Protein AF-A0A9E2HE22-F1 (afdb_monomer_lite)

Foldseek 3Di:
DDPPDDQPDWAQPDPVLLEIEGEDEDEDDDDDPCLCCVNDPNHDVVNVVSQLVVQVVLVPDPVNPHHHQKYKYWYPAAHPPPRDTDMDMDRQDPVNNPD

Radius of gyration: 14.26 Å; chains: 1; bounding box: 39×24×39 Å

Secondary structure (DSSP, 8-state):
-------SEEEEEETTTTEEEEEEEE-SSPPPHHHHTT-STT--SHHHHHHHHHHHHHHH-TT---EEEEEEEEE-S--TTT---EEEEE---STTT--

Structure (mmCIF, N/CA/C/O backbone):
data_AF-A0A9E2HE22-F1
#
_entry.id   AF-A0A9E2HE22-F1
#
loop_
_atom_site.group_PDB
_atom_site.id
_atom_site.type_symbol
_atom_site.label_atom_id
_atom_site.label_alt_id
_atom_site.label_comp_id
_atom_site.label_asym_id
_atom_site.label_entity_id
_atom_site.label_seq_id
_atom_site.pdbx_PDB_ins_code
_atom_site.Cartn_x
_atom_site.Cartn_y
_atom_site.Cartn_z
_atom_site.occupancy
_atom_site.B_iso_or_equiv
_atom_site.auth_seq_id
_atom_site.auth_comp_id
_atom_site.auth_asym_id
_atom_site.auth_atom_id
_atom_site.pdbx_PDB_model_num
ATOM 1 N N . MET A 1 1 ? 18.192 -7.147 14.296 1.00 33.50 1 MET A N 1
ATOM 2 C CA . MET A 1 1 ? 17.273 -8.071 13.594 1.00 33.50 1 MET A CA 1
ATOM 3 C C . MET A 1 1 ? 17.260 -7.679 12.126 1.00 33.50 1 MET A C 1
ATOM 5 O O . MET A 1 1 ? 17.086 -6.492 11.876 1.00 33.50 1 MET A O 1
ATOM 9 N N . PRO A 1 2 ? 17.514 -8.585 11.171 1.00 31.84 2 PRO A N 1
ATOM 10 C CA . PRO A 1 2 ? 17.494 -8.219 9.758 1.00 31.84 2 PRO A CA 1
ATOM 11 C C . PRO A 1 2 ? 16.038 -7.992 9.317 1.00 31.84 2 PRO A C 1
ATOM 13 O O . PRO A 1 2 ? 15.199 -8.874 9.497 1.00 31.84 2 PRO A O 1
ATOM 16 N N . LEU A 1 3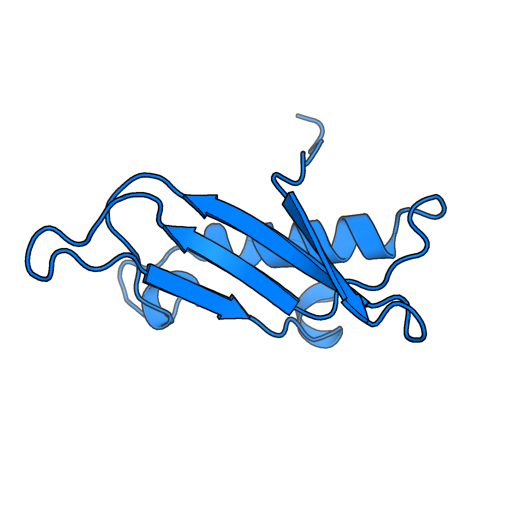 ? 15.729 -6.804 8.783 1.00 41.19 3 LEU A N 1
ATOM 17 C CA . LEU A 1 3 ? 14.414 -6.459 8.227 1.00 41.19 3 LEU A CA 1
ATOM 18 C C . LEU A 1 3 ? 14.177 -7.266 6.938 1.00 41.19 3 LEU A C 1
ATOM 20 O O . LEU A 1 3 ? 14.431 -6.803 5.831 1.00 41.19 3 LEU A O 1
ATOM 24 N N . THR A 1 4 ? 13.701 -8.497 7.077 1.00 50.00 4 THR A N 1
ATOM 25 C CA . THR A 1 4 ? 13.151 -9.270 5.960 1.00 50.00 4 THR A CA 1
ATOM 26 C C . THR A 1 4 ? 11.653 -8.983 5.900 1.00 50.00 4 THR A C 1
ATOM 28 O O . THR A 1 4 ? 10.853 -9.570 6.621 1.00 50.00 4 THR A O 1
ATOM 31 N N . GLY A 1 5 ? 11.269 -7.985 5.102 1.00 61.38 5 GLY A N 1
ATOM 32 C CA . GLY A 1 5 ? 9.866 -7.628 4.902 1.00 61.38 5 GLY A CA 1
ATOM 33 C C . GLY A 1 5 ? 9.210 -8.591 3.918 1.00 61.38 5 GLY A C 1
ATOM 34 O O . GLY A 1 5 ? 9.471 -8.512 2.722 1.00 61.38 5 GLY A O 1
ATOM 35 N N . LYS A 1 6 ? 8.348 -9.492 4.397 1.00 76.56 6 LYS A N 1
ATOM 36 C CA . LYS A 1 6 ? 7.458 -10.255 3.514 1.00 76.56 6 LYS A CA 1
ATOM 37 C C . LYS A 1 6 ? 6.321 -9.331 3.075 1.00 76.56 6 LYS A C 1
ATOM 39 O O . LYS A 1 6 ? 5.657 -8.734 3.920 1.00 76.56 6 LYS A O 1
ATOM 44 N N . ILE A 1 7 ? 6.139 -9.190 1.765 1.00 83.94 7 ILE A N 1
ATOM 45 C CA . ILE A 1 7 ? 4.967 -8.526 1.191 1.00 83.94 7 ILE A CA 1
ATOM 46 C C . ILE A 1 7 ? 3.805 -9.523 1.226 1.00 83.94 7 ILE A C 1
ATOM 48 O O . ILE A 1 7 ? 3.976 -10.669 0.807 1.00 83.94 7 ILE A O 1
ATOM 52 N N . ASP A 1 8 ? 2.636 -9.096 1.708 1.00 87.31 8 ASP A N 1
ATOM 53 C CA . ASP A 1 8 ? 1.468 -9.977 1.811 1.00 87.31 8 ASP A CA 1
ATOM 54 C C . ASP A 1 8 ? 0.872 -10.297 0.438 1.00 87.31 8 ASP A C 1
ATOM 56 O O . ASP A 1 8 ? 0.608 -11.459 0.121 1.00 87.31 8 ASP A O 1
ATOM 60 N N . ARG A 1 9 ? 0.650 -9.265 -0.387 1.00 93.00 9 ARG A N 1
ATOM 61 C CA . ARG A 1 9 ? 0.057 -9.406 -1.718 1.00 93.00 9 ARG A CA 1
ATOM 62 C C . ARG A 1 9 ? 0.523 -8.308 -2.670 1.00 93.00 9 ARG A C 1
ATOM 64 O O . ARG A 1 9 ? 0.670 -7.148 -2.294 1.00 93.00 9 ARG A O 1
ATOM 71 N N . ILE A 1 10 ? 0.703 -8.689 -3.932 1.00 93.31 10 ILE A N 1
ATOM 72 C CA . ILE A 1 10 ? 1.022 -7.786 -5.037 1.00 93.31 10 ILE A CA 1
ATOM 73 C C . ILE A 1 10 ? -0.036 -7.974 -6.121 1.00 93.31 10 ILE A C 1
ATOM 75 O O . ILE A 1 10 ? -0.227 -9.084 -6.610 1.00 93.31 10 ILE A O 1
ATOM 79 N N . ASP A 1 11 ? -0.705 -6.889 -6.499 1.00 95.25 11 ASP A N 1
ATOM 80 C CA . ASP A 1 11 ? -1.670 -6.865 -7.597 1.00 95.25 11 ASP A CA 1
ATOM 81 C C . ASP A 1 11 ? -1.064 -6.162 -8.812 1.00 95.25 11 ASP A C 1
ATOM 83 O O . ASP A 1 11 ? -0.542 -5.051 -8.699 1.00 95.25 11 ASP A O 1
ATOM 87 N N . LEU A 1 12 ? -1.165 -6.773 -9.992 1.00 95.56 12 LEU A N 1
ATOM 88 C CA . LEU A 1 12 ? -0.789 -6.117 -11.243 1.00 95.56 12 LEU A CA 1
ATOM 89 C C . LEU A 1 12 ? -1.811 -5.023 -11.576 1.00 95.56 12 LEU A C 1
ATOM 91 O O . LEU A 1 12 ? -3.002 -5.303 -11.694 1.00 95.56 12 LEU A O 1
ATOM 95 N N . ILE A 1 13 ? -1.344 -3.783 -11.721 1.00 95.00 13 ILE A N 1
ATOM 96 C CA . ILE A 1 13 ? -2.178 -2.645 -12.135 1.00 95.00 13 ILE A CA 1
ATOM 97 C C . ILE A 1 13 ? -2.129 -2.507 -13.652 1.00 95.00 13 ILE A C 1
ATOM 99 O O . ILE A 1 13 ? -3.159 -2.361 -14.299 1.00 95.00 13 ILE A O 1
ATOM 103 N N . ASP A 1 14 ? -0.918 -2.534 -14.202 1.00 94.12 14 ASP A N 1
ATOM 104 C CA . ASP A 1 14 ? -0.667 -2.326 -15.621 1.00 94.12 14 ASP A CA 1
ATOM 105 C C . ASP A 1 14 ? 0.490 -3.224 -16.049 1.00 94.12 14 ASP A C 1
ATOM 107 O O . ASP A 1 14 ? 1.595 -3.142 -15.502 1.00 94.12 14 ASP A O 1
ATOM 111 N N . LYS A 1 15 ? 0.216 -4.105 -17.012 1.00 92.62 15 LYS A N 1
ATOM 112 C CA . LYS A 1 15 ? 1.193 -5.062 -17.526 1.00 92.62 15 LYS A CA 1
ATOM 113 C C . LYS A 1 15 ? 2.243 -4.387 -18.407 1.00 92.62 15 LYS A C 1
ATOM 115 O O . LYS A 1 15 ? 3.415 -4.748 -18.311 1.00 92.62 15 LYS A O 1
ATOM 120 N N . ASP A 1 16 ? 1.837 -3.415 -19.216 1.00 94.69 16 ASP A N 1
ATOM 121 C CA . ASP A 1 16 ? 2.699 -2.753 -20.194 1.00 94.69 16 ASP A CA 1
ATOM 122 C C . ASP A 1 16 ? 3.622 -1.756 -19.493 1.00 94.69 16 ASP A C 1
ATOM 124 O O . ASP A 1 16 ? 4.836 -1.765 -19.698 1.00 94.69 16 ASP A O 1
ATOM 128 N N . ALA A 1 17 ? 3.073 -0.977 -18.556 1.00 92.81 17 ALA A N 1
ATOM 129 C CA . ALA A 1 17 ? 3.853 -0.089 -17.697 1.00 92.81 17 ALA A CA 1
ATOM 130 C C . ALA A 1 17 ? 4.574 -0.825 -16.548 1.00 92.81 17 ALA A C 1
ATOM 132 O O . ALA A 1 17 ? 5.276 -0.188 -15.760 1.00 92.81 17 ALA A O 1
ATOM 133 N N . LYS A 1 18 ? 4.393 -2.152 -16.427 1.00 94.44 18 LYS A N 1
ATOM 134 C CA . LYS A 1 18 ? 4.949 -3.002 -15.359 1.00 94.44 18 LYS A CA 1
ATOM 135 C C . LYS A 1 18 ? 4.685 -2.445 -13.958 1.00 94.44 18 LYS A C 1
ATOM 137 O O . LYS A 1 18 ? 5.561 -2.480 -13.096 1.00 94.44 18 LYS A O 1
ATOM 142 N N . THR A 1 19 ? 3.488 -1.910 -13.725 1.00 94.94 19 THR A N 1
ATOM 143 C CA . THR A 1 19 ? 3.140 -1.306 -12.435 1.00 94.94 19 THR A CA 1
ATOM 144 C C . THR A 1 19 ? 2.282 -2.219 -11.580 1.00 94.94 19 THR A C 1
ATOM 146 O O . THR A 1 19 ? 1.383 -2.905 -12.072 1.00 94.94 19 THR A O 1
ATOM 149 N N . VAL A 1 20 ? 2.548 -2.201 -10.277 1.00 95.81 20 VAL A N 1
ATOM 150 C CA . VAL A 1 20 ? 1.847 -3.017 -9.286 1.00 95.81 20 VAL A CA 1
ATOM 151 C C . VAL A 1 20 ? 1.355 -2.193 -8.105 1.00 95.81 20 VAL A C 1
ATOM 153 O O . VAL A 1 20 ? 1.884 -1.116 -7.807 1.00 95.81 20 VAL A O 1
ATOM 156 N N . ARG A 1 21 ? 0.352 -2.736 -7.417 1.00 95.88 21 ARG A N 1
ATOM 157 C CA . ARG A 1 21 ? -0.088 -2.320 -6.091 1.00 95.88 21 ARG A CA 1
ATOM 158 C C . ARG A 1 21 ? 0.430 -3.316 -5.068 1.00 95.88 21 ARG A C 1
ATOM 160 O O . ARG A 1 21 ? 0.230 -4.515 -5.234 1.00 95.88 21 ARG A O 1
ATOM 167 N N . VAL A 1 22 ? 1.007 -2.821 -3.982 1.00 94.69 22 VAL A N 1
ATOM 168 C CA . VAL A 1 22 ? 1.258 -3.644 -2.792 1.00 94.69 22 VAL A CA 1
ATOM 169 C C . VAL A 1 22 ? 0.060 -3.537 -1.856 1.00 94.69 22 VAL A C 1
ATOM 171 O O . VAL A 1 22 ? -0.381 -2.431 -1.548 1.00 94.69 22 VAL A O 1
ATOM 174 N N . VAL A 1 23 ? -0.470 -4.673 -1.416 1.00 94.44 23 VAL A N 1
ATOM 175 C CA . VAL A 1 23 ? -1.553 -4.750 -0.433 1.00 94.44 23 VAL A CA 1
ATOM 176 C C . VAL A 1 23 ? -0.994 -5.374 0.837 1.00 94.44 23 VAL A C 1
ATOM 178 O O . VAL A 1 23 ? -0.382 -6.439 0.785 1.00 94.44 23 VAL A O 1
ATOM 181 N N . ASP A 1 24 ? -1.205 -4.695 1.957 1.00 92.31 24 ASP A N 1
ATOM 182 C CA . ASP A 1 24 ? -0.848 -5.140 3.299 1.00 92.31 24 ASP A CA 1
ATOM 183 C C . ASP A 1 24 ? -2.135 -5.309 4.120 1.00 92.31 24 ASP A C 1
ATOM 185 O O . ASP A 1 24 ? -2.989 -4.413 4.163 1.00 92.31 24 ASP A O 1
ATOM 189 N N . TYR A 1 25 ? -2.303 -6.490 4.717 1.00 92.19 25 TYR A N 1
ATOM 190 C CA . TYR A 1 25 ? -3.515 -6.825 5.457 1.00 92.19 25 TYR A CA 1
ATOM 191 C C . TYR A 1 25 ? -3.349 -6.494 6.934 1.00 92.19 25 TYR A C 1
ATOM 193 O O . TYR A 1 25 ? -2.422 -6.957 7.601 1.00 92.19 25 TYR A O 1
ATOM 201 N N . LYS A 1 26 ? -4.307 -5.745 7.482 1.00 90.12 26 LYS A N 1
ATOM 202 C CA . LYS A 1 26 ? -4.334 -5.378 8.898 1.00 90.12 26 LYS A CA 1
ATOM 203 C C . LYS A 1 26 ? -5.562 -5.942 9.592 1.00 90.12 26 LYS A C 1
ATOM 205 O O . LYS A 1 26 ? -6.697 -5.711 9.179 1.00 90.12 26 LYS A O 1
ATOM 210 N N . THR A 1 27 ? -5.320 -6.657 10.685 1.00 89.75 27 THR A N 1
ATOM 211 C CA . THR A 1 27 ? -6.353 -7.041 11.649 1.00 89.75 27 THR A CA 1
ATOM 212 C C . THR A 1 27 ? -6.597 -5.902 12.645 1.00 89.75 27 THR A C 1
ATOM 214 O O . THR A 1 27 ? -5.792 -4.975 12.783 1.00 89.75 27 THR A O 1
ATOM 217 N N . GLY A 1 28 ? -7.726 -5.958 13.343 1.00 87.56 28 GLY A N 1
ATOM 218 C CA . GLY A 1 28 ? -8.159 -4.960 14.310 1.00 87.56 28 GLY A CA 1
ATOM 219 C C . GLY A 1 28 ? -8.918 -3.766 13.723 1.00 87.56 28 GLY A C 1
ATOM 220 O O . GLY A 1 28 ? -9.257 -3.682 12.543 1.00 87.56 28 GLY A O 1
ATOM 221 N N . SER A 1 29 ? -9.196 -2.798 14.604 1.00 86.38 29 SER A N 1
ATOM 222 C CA . SER A 1 29 ? -9.991 -1.612 14.266 1.00 86.38 29 SER A CA 1
ATOM 223 C C . SER A 1 29 ? -9.339 -0.784 13.159 1.00 86.38 29 SER A C 1
ATOM 225 O O . SER A 1 29 ? -8.229 -0.272 13.328 1.00 86.38 29 SER A O 1
ATOM 227 N N . ALA A 1 30 ? -10.086 -0.573 12.074 1.00 89.56 30 ALA A N 1
ATOM 228 C CA . ALA A 1 30 ? -9.638 0.226 10.946 1.00 89.56 30 ALA A CA 1
ATOM 229 C C . ALA A 1 30 ? -9.193 1.636 11.359 1.00 89.56 30 ALA A C 1
ATOM 231 O O . ALA A 1 30 ? -9.929 2.368 12.030 1.00 89.56 30 ALA A O 1
ATOM 232 N N . LYS A 1 31 ? -7.996 2.037 10.921 1.00 89.69 31 LYS A N 1
ATOM 233 C CA . LYS A 1 31 ? -7.467 3.383 11.170 1.00 89.69 31 LYS A CA 1
ATOM 234 C C . LYS A 1 31 ? -7.943 4.377 10.118 1.00 89.69 31 LYS A C 1
ATOM 236 O O . LYS A 1 31 ? -8.268 4.038 8.979 1.00 89.69 31 LYS A O 1
ATOM 241 N N . THR A 1 32 ? -8.011 5.645 10.505 1.00 89.88 32 THR A N 1
ATOM 242 C CA . THR A 1 32 ? -8.231 6.756 9.572 1.00 89.88 32 THR A CA 1
ATOM 243 C C . THR A 1 32 ? -6.953 7.104 8.820 1.00 89.88 32 THR A C 1
ATOM 245 O O . THR A 1 32 ? -5.856 6.917 9.341 1.00 89.88 32 THR A O 1
ATOM 248 N N . ARG A 1 33 ? -7.084 7.674 7.617 1.00 90.69 33 ARG A N 1
ATOM 249 C CA . ARG A 1 33 ? -5.939 8.177 6.851 1.00 90.69 33 ARG A CA 1
ATOM 250 C C . ARG A 1 33 ? -5.046 9.117 7.664 1.00 90.69 33 ARG A C 1
ATOM 252 O O . ARG A 1 33 ? -3.830 9.003 7.606 1.00 90.69 33 ARG A O 1
ATOM 259 N N . ASN A 1 34 ? -5.637 9.996 8.475 1.00 89.50 34 ASN A N 1
ATOM 260 C CA . ASN A 1 34 ? -4.881 10.914 9.329 1.00 89.50 34 ASN A CA 1
ATOM 261 C C . ASN A 1 34 ? -4.114 10.190 10.442 1.00 89.50 34 ASN A C 1
ATOM 263 O O . ASN A 1 34 ? -2.996 10.590 10.750 1.00 89.50 34 ASN A O 1
ATOM 267 N N . GLN A 1 35 ? -4.678 9.121 11.013 1.00 89.75 35 GLN A N 1
ATOM 268 C CA . GLN A 1 35 ? -3.965 8.281 11.981 1.00 89.75 35 GLN A CA 1
ATOM 269 C C . GLN A 1 35 ? -2.805 7.523 11.332 1.00 89.75 35 GLN 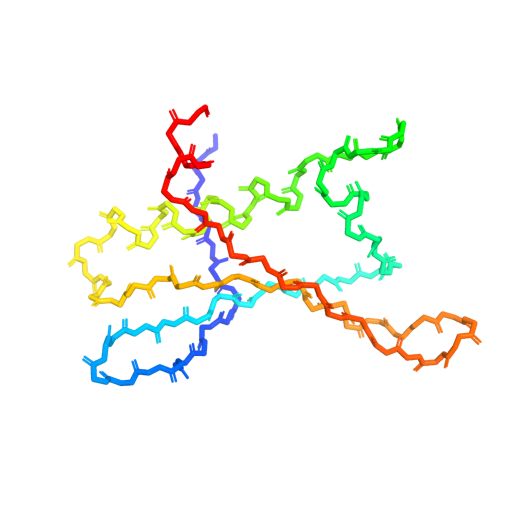A C 1
ATOM 271 O O . GLN A 1 35 ? -1.765 7.381 11.955 1.00 89.75 35 GLN A O 1
ATOM 276 N N . ILE A 1 36 ? -2.966 7.062 10.089 1.00 89.88 36 ILE A N 1
ATOM 277 C CA . ILE A 1 36 ? -1.900 6.372 9.346 1.00 89.88 36 ILE A CA 1
ATOM 278 C C . ILE A 1 36 ? -0.764 7.344 8.988 1.00 89.88 36 ILE A C 1
ATOM 280 O O . ILE A 1 36 ? 0.405 6.991 9.087 1.00 89.88 36 ILE A O 1
ATOM 284 N N . LEU A 1 37 ? -1.103 8.582 8.614 1.00 88.44 37 LEU A N 1
ATOM 285 C CA . LEU A 1 37 ? -0.149 9.624 8.214 1.00 88.44 37 LEU A CA 1
ATOM 286 C C . LEU A 1 37 ? 0.469 10.408 9.385 1.00 88.44 37 LEU A C 1
ATOM 288 O O . LEU A 1 37 ? 1.062 11.458 9.152 1.00 88.44 37 LEU A O 1
ATOM 292 N N . GLY A 1 38 ? 0.301 9.990 10.643 1.00 85.69 38 GLY A N 1
ATOM 293 C CA . GLY A 1 38 ? 0.914 10.731 11.756 1.00 85.69 38 GLY A CA 1
ATOM 294 C C . GLY A 1 38 ? 0.224 12.058 12.108 1.00 85.69 38 GLY A C 1
ATOM 295 O O . GLY A 1 38 ? 0.722 12.801 12.944 1.00 85.69 38 GLY A O 1
ATOM 296 N N . LYS A 1 39 ? -0.920 12.393 11.496 1.00 85.81 39 LYS A N 1
ATOM 297 C CA . LYS A 1 39 ? -1.573 13.716 11.604 1.00 85.81 39 LYS A CA 1
ATOM 298 C C . LYS A 1 39 ? -2.505 13.860 12.814 1.00 85.81 39 LYS A C 1
ATOM 300 O O . LYS A 1 39 ? -3.280 14.811 12.888 1.00 85.81 39 LYS A O 1
ATOM 305 N N . THR A 1 40 ? -2.482 12.914 13.751 1.00 83.31 40 THR A N 1
ATOM 306 C CA . THR A 1 40 ? -3.287 12.953 14.985 1.00 83.31 40 THR A CA 1
ATOM 307 C C . THR A 1 40 ? -2.400 12.739 16.203 1.00 83.31 40 THR A C 1
ATOM 309 O O . THR A 1 40 ? -1.389 12.057 16.093 1.00 83.31 40 THR A O 1
ATOM 312 N N . LYS A 1 41 ? -2.806 13.234 17.379 1.00 74.44 41 LYS A N 1
ATOM 313 C CA . LYS A 1 41 ? -2.037 13.085 18.632 1.00 74.44 41 LYS A CA 1
ATOM 314 C C . LYS A 1 41 ? -1.747 11.627 19.028 1.00 74.44 41 LYS A C 1
ATOM 316 O O . LYS A 1 41 ? -0.765 11.375 19.709 1.00 74.44 41 LYS A O 1
ATOM 321 N N . GLU A 1 42 ? -2.586 10.688 18.592 1.00 67.06 42 GLU A N 1
ATOM 322 C CA . GLU A 1 42 ? -2.459 9.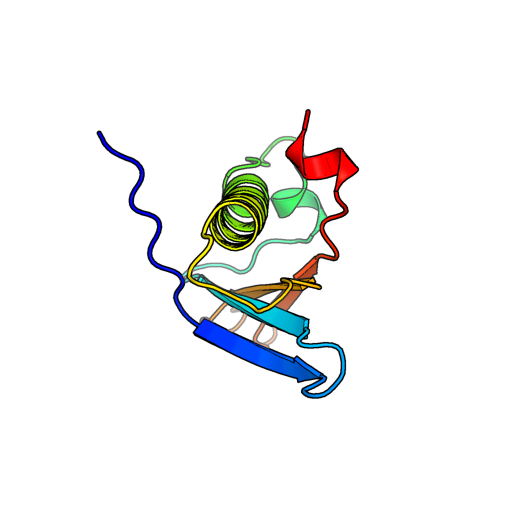244 18.856 1.00 67.06 42 GLU A CA 1
ATOM 323 C C . GLU A 1 42 ? -1.851 8.461 17.675 1.00 67.06 42 GLU A C 1
ATOM 325 O O . GLU A 1 42 ? -1.876 7.231 17.663 1.00 67.06 42 GLU A O 1
ATOM 330 N N . ALA A 1 43 ? -1.381 9.145 16.627 1.00 72.56 43 ALA A N 1
ATOM 331 C CA . ALA A 1 43 ? -0.886 8.473 15.434 1.00 72.56 43 ALA A CA 1
ATOM 332 C C . ALA A 1 43 ? 0.531 7.927 15.643 1.00 72.56 43 ALA A C 1
ATOM 334 O O . ALA A 1 43 ? 1.406 8.641 16.131 1.00 72.56 43 ALA A O 1
ATOM 335 N N . ASN A 1 44 ? 0.773 6.701 15.175 1.00 73.31 44 ASN A N 1
ATOM 336 C CA . ASN A 1 44 ? 2.116 6.250 14.833 1.00 73.31 44 ASN A CA 1
ATOM 337 C C . ASN A 1 44 ? 2.251 6.232 13.305 1.00 73.31 44 ASN A C 1
ATOM 339 O O . ASN A 1 44 ? 1.272 6.056 12.578 1.00 73.31 44 ASN A O 1
ATOM 343 N N . LEU A 1 45 ? 3.469 6.438 12.817 1.00 84.88 45 LEU A N 1
ATOM 344 C CA . LEU A 1 45 ? 3.774 6.355 11.390 1.00 84.88 45 LEU A CA 1
ATOM 345 C C . LEU A 1 45 ? 4.087 4.920 10.961 1.00 84.88 45 LEU A C 1
ATOM 347 O O . LEU A 1 45 ? 4.541 4.721 9.842 1.00 84.88 45 LEU A O 1
ATOM 351 N N . ASP A 1 46 ? 3.882 3.920 11.819 1.00 87.56 46 ASP A N 1
ATOM 352 C CA . ASP A 1 46 ? 4.405 2.571 11.593 1.00 87.56 46 ASP A CA 1
ATOM 353 C C . ASP A 1 46 ? 3.767 1.936 10.361 1.00 87.56 46 ASP A C 1
ATOM 355 O O . ASP A 1 46 ? 4.473 1.369 9.532 1.00 87.56 46 ASP A O 1
ATOM 359 N N . TYR A 1 47 ? 2.454 2.115 10.179 1.00 89.50 47 TYR A N 1
ATOM 360 C CA . TYR A 1 47 ? 1.781 1.652 8.968 1.00 89.50 47 TYR A CA 1
ATOM 361 C C . TYR A 1 47 ? 2.316 2.348 7.721 1.00 89.50 47 TYR A C 1
ATOM 363 O O . TYR A 1 47 ? 2.647 1.680 6.750 1.00 89.50 47 TYR A O 1
ATOM 371 N N . PHE A 1 48 ? 2.445 3.675 7.741 1.00 89.19 48 PHE A N 1
ATOM 372 C CA . PHE A 1 48 ? 2.944 4.404 6.578 1.00 89.19 48 PHE A CA 1
ATOM 373 C C . PHE A 1 48 ? 4.402 4.041 6.258 1.00 89.19 48 PHE A C 1
ATOM 375 O O . PHE A 1 48 ? 4.715 3.718 5.116 1.00 89.19 48 PHE A O 1
ATOM 382 N N . ARG A 1 49 ? 5.272 3.980 7.273 1.00 89.56 49 ARG A N 1
ATOM 383 C CA . ARG A 1 49 ? 6.671 3.545 7.152 1.00 89.56 49 ARG A CA 1
ATOM 384 C C . ARG A 1 49 ? 6.784 2.131 6.607 1.00 89.56 49 ARG A C 1
ATOM 386 O O . ARG A 1 49 ? 7.665 1.877 5.798 1.00 89.56 49 ARG A O 1
ATOM 393 N N . GLN A 1 50 ? 5.894 1.224 7.004 1.00 87.94 50 GLN A N 1
ATOM 394 C CA . GLN A 1 50 ? 5.871 -0.127 6.453 1.00 87.94 50 GLN A CA 1
ATOM 395 C C . GLN A 1 50 ? 5.568 -0.114 4.946 1.00 87.94 50 GLN A C 1
ATOM 397 O O . GLN A 1 50 ? 6.253 -0.790 4.181 1.00 87.94 50 GLN A O 1
ATOM 402 N N . LEU A 1 51 ? 4.599 0.690 4.497 1.00 91.25 51 LEU A N 1
ATOM 403 C CA . LEU A 1 51 ? 4.289 0.818 3.069 1.00 91.25 51 LEU A CA 1
ATOM 404 C C . LEU A 1 51 ? 5.441 1.463 2.279 1.00 91.25 51 LEU A C 1
ATOM 406 O O . LEU A 1 51 ? 5.761 0.998 1.183 1.00 91.25 51 LEU A O 1
ATOM 410 N N . VAL A 1 52 ? 6.077 2.500 2.837 1.00 90.56 52 VAL A N 1
ATOM 411 C CA . VAL A 1 52 ? 7.278 3.136 2.262 1.00 90.56 52 VAL A CA 1
ATOM 412 C C . VAL A 1 52 ? 8.399 2.109 2.143 1.00 90.56 52 VAL A C 1
ATOM 414 O O . VAL A 1 52 ? 9.006 1.970 1.084 1.00 90.56 52 VAL A O 1
ATOM 417 N N . PHE A 1 53 ? 8.611 1.313 3.190 1.00 88.19 53 PHE A N 1
ATOM 418 C CA . PHE A 1 53 ? 9.623 0.267 3.211 1.00 88.19 53 PHE A CA 1
ATOM 419 C C . PHE A 1 53 ? 9.379 -0.810 2.146 1.00 88.19 53 PHE A C 1
ATOM 421 O O . PHE A 1 53 ? 10.323 -1.221 1.476 1.00 88.19 53 PHE A O 1
ATOM 428 N N . TYR A 1 54 ? 8.131 -1.232 1.915 1.00 90.19 54 TYR A N 1
ATOM 429 C CA . TYR A 1 54 ? 7.822 -2.172 0.830 1.00 90.19 54 TYR A CA 1
ATOM 430 C C . TYR A 1 54 ? 8.122 -1.602 -0.554 1.00 90.19 54 TYR A C 1
ATOM 432 O O . TYR A 1 54 ? 8.658 -2.315 -1.404 1.00 90.19 54 TYR A O 1
ATOM 440 N N . LYS A 1 55 ? 7.814 -0.322 -0.781 1.00 89.94 55 LYS A N 1
ATOM 441 C CA . LYS A 1 55 ? 8.180 0.349 -2.029 1.00 89.94 55 LYS A CA 1
ATOM 442 C C . LYS A 1 55 ? 9.702 0.416 -2.190 1.00 89.94 55 LYS A C 1
ATOM 444 O O . LYS A 1 55 ? 10.200 0.096 -3.267 1.00 89.94 55 LYS A O 1
ATOM 449 N N . LEU A 1 56 ? 10.426 0.765 -1.125 1.00 89.62 56 LEU A N 1
ATOM 450 C CA . LEU A 1 56 ? 11.887 0.818 -1.127 1.00 89.62 56 LEU A CA 1
ATOM 451 C C . LEU A 1 56 ? 12.496 -0.553 -1.449 1.00 89.62 56 LEU A C 1
ATOM 453 O O . LEU A 1 56 ? 13.299 -0.652 -2.373 1.00 89.62 56 LEU A O 1
ATOM 457 N N . LEU A 1 57 ? 12.071 -1.621 -0.763 1.00 88.56 57 LEU A N 1
ATOM 458 C CA . LEU A 1 57 ? 12.532 -2.985 -1.042 1.00 88.56 57 LEU A CA 1
ATOM 459 C C . LEU A 1 57 ? 12.304 -3.380 -2.503 1.00 88.56 57 LEU A C 1
ATOM 461 O O . LEU A 1 57 ? 13.229 -3.864 -3.149 1.00 88.56 57 LEU A O 1
ATOM 465 N N . ALA A 1 58 ? 11.107 -3.127 -3.036 1.00 88.88 58 ALA A N 1
ATOM 466 C CA . ALA A 1 58 ? 10.795 -3.421 -4.431 1.00 88.88 58 ALA A CA 1
ATOM 467 C C . ALA A 1 58 ? 11.652 -2.601 -5.411 1.00 88.88 58 ALA A C 1
ATOM 469 O O . ALA A 1 58 ? 12.010 -3.104 -6.468 1.00 88.88 58 ALA A O 1
ATOM 470 N N . SER A 1 59 ? 11.996 -1.356 -5.067 1.00 87.94 59 SER A N 1
ATOM 471 C CA . SER A 1 59 ? 12.851 -0.503 -5.903 1.00 87.94 59 SER A CA 1
ATOM 472 C C . SER A 1 59 ? 14.332 -0.904 -5.884 1.00 87.94 59 SER A C 1
ATOM 474 O O . SER A 1 59 ? 15.031 -0.698 -6.875 1.00 87.94 59 SER A O 1
ATOM 476 N N . LEU A 1 60 ? 14.810 -1.490 -4.779 1.00 88.00 60 LEU A N 1
ATOM 477 C CA . LEU A 1 60 ? 16.199 -1.927 -4.611 1.00 88.00 60 LEU A CA 1
ATOM 478 C C . LEU A 1 60 ? 16.444 -3.369 -5.083 1.00 88.00 60 LEU A C 1
ATOM 480 O O . LEU A 1 60 ? 17.589 -3.733 -5.372 1.00 88.00 60 LEU A O 1
ATOM 484 N N . ASP A 1 61 ? 15.402 -4.199 -5.164 1.00 87.62 61 ASP A N 1
ATOM 485 C CA . ASP A 1 61 ? 15.515 -5.581 -5.624 1.00 87.62 61 ASP A CA 1
ATOM 486 C C . ASP A 1 61 ? 15.643 -5.659 -7.153 1.00 87.62 61 ASP A C 1
ATOM 488 O O . ASP A 1 61 ? 14.673 -5.572 -7.905 1.00 87.62 61 ASP A O 1
ATOM 492 N N . LYS A 1 62 ? 16.869 -5.904 -7.625 1.00 86.50 62 LYS A N 1
ATOM 493 C CA . LYS A 1 62 ? 17.179 -6.071 -9.055 1.00 86.50 62 LYS A CA 1
ATOM 494 C C . LYS A 1 62 ? 16.451 -7.253 -9.708 1.00 86.50 62 LYS A C 1
ATOM 496 O O . LYS A 1 62 ? 16.354 -7.286 -10.933 1.00 86.50 62 LYS A O 1
ATOM 501 N N . ASN A 1 63 ? 15.958 -8.214 -8.925 1.00 89.38 63 ASN A N 1
ATOM 502 C CA . ASN A 1 63 ? 15.210 -9.370 -9.420 1.00 89.38 63 ASN A CA 1
ATOM 503 C C . ASN A 1 63 ? 13.695 -9.123 -9.472 1.00 89.38 63 ASN A C 1
ATOM 505 O O . ASN A 1 63 ? 12.957 -9.986 -9.949 1.00 89.38 63 ASN A O 1
ATOM 509 N N . PHE A 1 64 ? 13.224 -7.958 -9.018 1.00 88.62 64 PHE A N 1
ATOM 510 C CA . PHE A 1 64 ? 11.821 -7.566 -9.053 1.00 88.62 64 PHE A CA 1
ATOM 511 C C . PHE A 1 64 ? 11.594 -6.471 -10.116 1.00 88.62 64 PHE A C 1
ATOM 513 O O . PHE A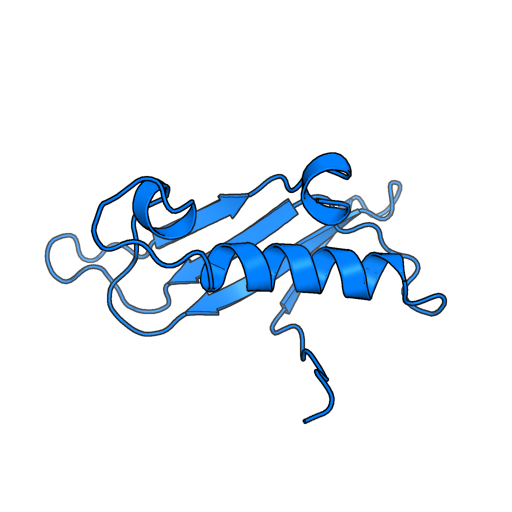 1 64 ? 11.709 -5.282 -9.833 1.00 88.62 64 PHE A O 1
ATOM 520 N N . PRO A 1 65 ? 11.255 -6.826 -11.372 1.00 89.50 65 PRO A N 1
ATOM 521 C CA . PRO A 1 65 ? 11.224 -5.878 -12.493 1.00 89.50 65 PRO A CA 1
ATOM 522 C C . PRO A 1 65 ? 9.956 -5.002 -12.546 1.00 89.50 65 PRO A C 1
ATOM 524 O O . PRO A 1 65 ? 9.685 -4.387 -13.581 1.00 89.50 65 PRO A O 1
ATOM 527 N N . LEU A 1 66 ? 9.137 -4.997 -11.490 1.00 92.56 66 LEU A N 1
ATOM 528 C CA . LEU A 1 66 ? 7.854 -4.295 -11.436 1.00 92.56 66 LEU A CA 1
ATOM 529 C C . LEU A 1 66 ? 7.972 -3.037 -10.570 1.00 92.56 66 LEU A C 1
ATOM 531 O O . LEU A 1 66 ? 8.560 -3.060 -9.493 1.00 92.56 66 LEU A O 1
ATOM 535 N N . LYS A 1 67 ? 7.354 -1.937 -11.007 1.00 92.19 67 LYS A N 1
ATOM 536 C CA . LYS A 1 67 ? 7.318 -0.680 -10.255 1.00 92.19 67 LYS A CA 1
ATOM 537 C C . LYS A 1 67 ? 6.102 -0.644 -9.334 1.00 92.19 67 LYS A C 1
ATOM 539 O O . LYS A 1 67 ? 4.961 -0.684 -9.797 1.00 92.19 67 LYS A O 1
ATOM 544 N N . VAL A 1 68 ? 6.326 -0.498 -8.031 1.00 93.38 68 VAL A N 1
ATOM 545 C CA . VAL A 1 68 ? 5.238 -0.242 -7.075 1.00 93.38 68 VAL A CA 1
ATOM 546 C C . VAL A 1 68 ? 4.713 1.177 -7.301 1.00 93.38 68 VAL A C 1
ATOM 548 O O . VAL A 1 68 ? 5.405 2.155 -7.026 1.00 93.38 68 VAL A O 1
ATOM 551 N N . LYS A 1 69 ? 3.498 1.287 -7.844 1.00 93.62 69 LYS A N 1
ATOM 552 C CA . LYS A 1 69 ? 2.843 2.570 -8.149 1.00 93.62 69 LYS A CA 1
ATOM 553 C C . LYS A 1 69 ? 2.023 3.084 -6.974 1.00 93.62 69 LYS A C 1
ATOM 555 O O . LYS A 1 69 ? 1.969 4.283 -6.738 1.00 93.62 69 LYS A O 1
ATOM 560 N N . GLU A 1 70 ? 1.380 2.180 -6.251 1.00 94.38 70 GLU A N 1
ATOM 561 C CA . GLU A 1 70 ? 0.580 2.508 -5.076 1.00 94.38 70 GLU A CA 1
ATOM 562 C C . GLU A 1 70 ? 0.642 1.378 -4.053 1.00 94.38 70 GLU A C 1
ATOM 564 O O . GLU A 1 70 ? 0.947 0.225 -4.365 1.00 94.38 70 GLU A O 1
ATOM 569 N N . THR A 1 71 ? 0.334 1.722 -2.815 1.00 94.81 71 THR A N 1
ATOM 570 C CA . THR A 1 71 ? 0.223 0.791 -1.704 1.00 94.81 71 THR A CA 1
ATOM 57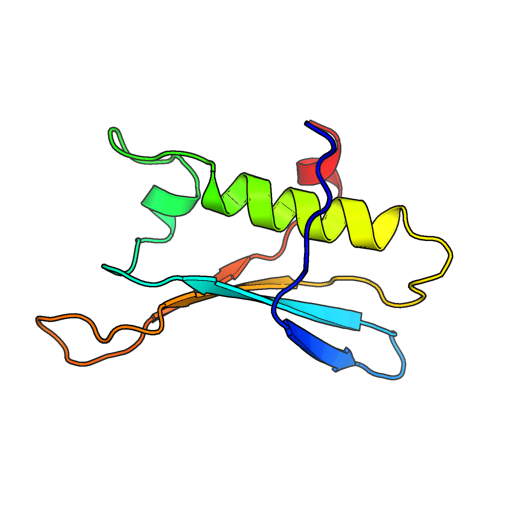1 C C . THR A 1 71 ? -1.165 0.894 -1.084 1.00 94.81 71 THR A C 1
ATOM 573 O O . THR A 1 71 ? -1.868 1.898 -1.235 1.00 94.81 71 THR A O 1
ATOM 576 N N . MET A 1 72 ? -1.608 -0.169 -0.427 1.00 95.31 72 MET A N 1
ATOM 577 C CA . MET A 1 72 ? -2.930 -0.252 0.174 1.00 95.31 72 MET A CA 1
ATOM 578 C C . MET A 1 72 ? -2.856 -0.974 1.510 1.00 95.31 72 MET A C 1
ATOM 580 O O . MET A 1 72 ? -2.285 -2.056 1.594 1.00 95.31 72 MET A O 1
ATOM 584 N N . LEU A 1 73 ? -3.502 -0.396 2.517 1.00 94.44 73 LEU A N 1
ATOM 585 C CA . LEU A 1 73 ? -3.861 -1.102 3.741 1.00 94.44 73 LEU A CA 1
ATOM 586 C C . LEU A 1 73 ? -5.279 -1.625 3.592 1.00 94.44 73 LEU A C 1
ATOM 588 O O . LEU A 1 73 ? -6.193 -0.836 3.332 1.00 94.44 73 LEU A O 1
ATOM 592 N N . ASP A 1 74 ? -5.453 -2.927 3.770 1.00 94.81 74 ASP A N 1
ATOM 593 C CA . ASP A 1 74 ? -6.756 -3.577 3.777 1.00 94.81 74 ASP A CA 1
ATOM 594 C C . ASP A 1 74 ? -7.087 -4.066 5.188 1.00 94.81 74 ASP A C 1
ATOM 596 O O . ASP A 1 74 ? -6.441 -4.969 5.727 1.00 94.81 74 ASP A O 1
ATOM 600 N N . PHE A 1 75 ? -8.071 -3.421 5.815 1.00 94.12 75 PHE A N 1
ATOM 601 C CA . PHE A 1 75 ? -8.528 -3.791 7.146 1.00 94.12 75 PHE A CA 1
ATOM 602 C C . PHE A 1 75 ? -9.552 -4.917 7.027 1.00 94.12 75 PHE A C 1
ATOM 604 O O . PHE A 1 75 ? -10.706 -4.686 6.660 1.00 94.12 75 PHE A O 1
ATOM 611 N N . VAL A 1 76 ? -9.124 -6.130 7.379 1.00 92.38 76 VAL A N 1
ATOM 612 C CA . VAL A 1 76 ? -9.895 -7.372 7.188 1.00 92.38 76 VAL A CA 1
ATOM 613 C C . VAL A 1 76 ? -10.991 -7.585 8.234 1.00 92.38 76 VAL A C 1
ATOM 615 O O . VAL A 1 76 ? -11.710 -8.579 8.185 1.00 92.38 76 VAL A O 1
ATOM 618 N N . GLU A 1 77 ? -11.140 -6.660 9.182 1.00 93.25 77 GLU A N 1
ATOM 619 C CA . GLU A 1 77 ? -12.242 -6.642 10.141 1.00 93.25 77 GLU A CA 1
ATOM 620 C C . GLU A 1 77 ? -13.263 -5.558 9.768 1.00 93.25 77 GLU A C 1
ATOM 622 O O . GLU A 1 77 ? -12.889 -4.406 9.508 1.00 93.25 77 GLU A O 1
ATOM 627 N N . PRO A 1 78 ? -14.570 -5.873 9.777 1.00 91.19 78 PRO A N 1
ATOM 628 C CA . PRO A 1 78 ? -15.594 -4.878 9.521 1.00 91.19 78 PRO A CA 1
ATOM 629 C C . PRO A 1 78 ? -15.656 -3.874 10.674 1.00 91.19 78 PRO A C 1
ATOM 631 O O . PRO A 1 78 ? -15.526 -4.209 11.855 1.00 91.19 78 PRO A O 1
ATOM 634 N N . ASN A 1 79 ? -15.927 -2.613 10.349 1.00 88.31 79 ASN A N 1
ATOM 635 C CA . ASN A 1 79 ? -16.177 -1.611 11.371 1.00 88.31 79 ASN A CA 1
ATOM 636 C C . ASN A 1 79 ? -17.390 -2.012 12.229 1.00 88.31 79 ASN A C 1
ATOM 638 O O . ASN A 1 79 ? -18.486 -2.200 11.706 1.00 88.31 79 ASN A O 1
ATOM 642 N N . LYS A 1 80 ? -17.220 -2.056 13.556 1.00 86.38 80 LYS A N 1
ATOM 643 C CA . LYS A 1 80 ? -18.263 -2.497 14.502 1.00 86.38 80 LYS A CA 1
ATOM 644 C C . LYS A 1 80 ? -19.581 -1.717 14.418 1.00 86.38 80 LYS A C 1
ATOM 646 O O . LYS A 1 80 ? -20.612 -2.246 14.809 1.00 86.38 80 LYS A O 1
ATOM 651 N N . LYS A 1 81 ? -19.558 -0.461 13.953 1.00 85.12 81 LYS A N 1
ATOM 652 C CA . LYS A 1 81 ? -20.753 0.393 13.842 1.00 85.12 81 LYS A CA 1
ATOM 653 C C . LYS A 1 81 ? -21.410 0.317 12.468 1.00 85.12 81 LYS A C 1
ATOM 655 O O . LYS A 1 81 ? -22.628 0.385 12.382 1.00 85.12 81 LYS A O 1
ATOM 660 N N . THR A 1 82 ? -20.620 0.239 11.399 1.00 87.81 82 THR A N 1
ATOM 661 C CA . THR A 1 82 ? -21.141 0.334 10.023 1.00 87.81 82 THR A CA 1
ATOM 662 C C . THR A 1 82 ? -21.183 -1.000 9.286 1.00 87.81 82 THR A C 1
ATOM 664 O O . THR A 1 82 ? -21.777 -1.067 8.214 1.00 87.81 82 THR A O 1
ATOM 667 N N . GLY A 1 83 ? -20.524 -2.040 9.805 1.00 88.88 83 GLY A N 1
ATOM 668 C CA . GLY A 1 83 ? -20.358 -3.336 9.141 1.00 88.88 83 GLY A CA 1
ATOM 669 C C . GLY A 1 83 ? -19.465 -3.294 7.895 1.00 88.88 83 GLY A C 1
ATOM 670 O O . GLY A 1 83 ? -19.311 -4.306 7.222 1.00 88.88 83 GLY A O 1
ATOM 671 N N . LYS A 1 84 ? -18.880 -2.135 7.560 1.00 90.38 84 LYS A N 1
ATOM 672 C CA . LYS A 1 84 ? -18.095 -1.950 6.334 1.00 90.38 84 LYS A CA 1
ATOM 673 C C . LYS A 1 84 ? -16.620 -2.243 6.574 1.00 90.38 84 LYS A C 1
ATOM 675 O O . LYS A 1 84 ? -16.051 -1.782 7.566 1.00 90.38 84 LYS A O 1
ATOM 680 N N . PHE A 1 85 ? -16.007 -2.943 5.627 1.00 91.31 85 PHE A N 1
ATOM 681 C CA . PHE A 1 85 ? -14.555 -3.046 5.512 1.00 91.31 85 PHE A CA 1
ATOM 682 C C . PHE A 1 85 ? -13.970 -1.716 5.058 1.00 91.31 85 PHE A C 1
ATOM 684 O O . PHE A 1 85 ? -14.655 -0.891 4.440 1.00 91.31 85 PHE A O 1
ATOM 691 N N . LYS A 1 86 ? -12.698 -1.500 5.381 1.00 93.31 86 LYS A N 1
ATOM 692 C CA . LYS A 1 86 ? -12.015 -0.260 5.050 1.00 93.31 86 LYS A CA 1
ATOM 693 C C . LYS A 1 86 ? -10.702 -0.551 4.354 1.00 93.31 86 LYS A C 1
ATOM 695 O O . LYS A 1 86 ? -9.911 -1.351 4.832 1.00 93.31 86 LYS A O 1
ATOM 700 N N . GLN A 1 87 ? -10.461 0.184 3.279 1.00 94.75 87 GLN A N 1
ATOM 701 C CA . GLN A 1 87 ? -9.194 0.186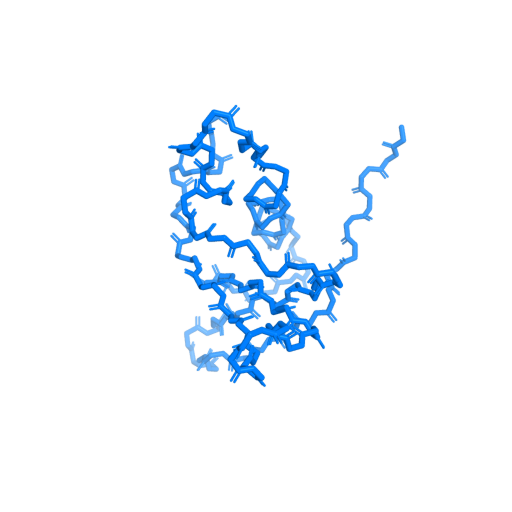 2.568 1.00 94.75 87 GLN A CA 1
ATOM 702 C C . GLN A 1 87 ? -8.674 1.617 2.481 1.00 94.75 87 GLN A C 1
ATOM 704 O O . GLN A 1 87 ? -9.445 2.549 2.245 1.00 94.75 87 GLN A O 1
ATOM 709 N N . GLU A 1 88 ? -7.372 1.797 2.672 1.00 95.19 88 GLU A N 1
ATOM 710 C CA . GLU A 1 88 ? -6.700 3.090 2.530 1.00 95.19 88 GLU A CA 1
ATOM 711 C C . GLU A 1 88 ? -5.572 2.949 1.513 1.00 95.19 88 GLU A C 1
ATOM 713 O O . GLU A 1 88 ? -4.655 2.150 1.703 1.00 95.19 88 GLU A O 1
ATOM 718 N N . LYS A 1 89 ? -5.666 3.709 0.418 1.00 94.94 89 LYS A N 1
ATOM 719 C CA . LYS A 1 89 ? -4.684 3.699 -0.671 1.00 94.94 89 LYS A CA 1
ATOM 720 C C . LYS A 1 89 ? -3.734 4.884 -0.554 1.00 94.94 89 LYS A C 1
ATOM 722 O O . LYS A 1 89 ? -4.176 6.018 -0.336 1.00 94.94 89 LYS A O 1
ATOM 727 N N . PHE A 1 90 ? -2.455 4.625 -0.791 1.00 93.31 90 PHE A N 1
ATOM 728 C CA . PHE A 1 90 ? -1.390 5.615 -0.760 1.00 93.31 90 PHE A CA 1
ATOM 729 C C . PHE A 1 90 ? -0.581 5.568 -2.055 1.00 93.31 90 PHE A C 1
ATOM 731 O O . PHE A 1 90 ? -0.094 4.522 -2.480 1.00 93.31 90 PHE A O 1
ATOM 738 N N . LEU A 1 91 ? -0.445 6.734 -2.680 1.00 91.38 91 LEU A N 1
ATOM 739 C CA . LEU A 1 91 ? 0.521 6.975 -3.743 1.00 91.38 91 LEU A CA 1
ATOM 740 C C . LEU A 1 91 ? 1.780 7.473 -3.049 1.00 91.38 91 LEU A C 1
ATOM 742 O O . LEU A 1 91 ? 1.844 8.644 -2.693 1.00 91.38 91 LEU A O 1
ATOM 746 N N . ILE A 1 92 ? 2.719 6.567 -2.793 1.00 82.25 92 ILE A N 1
ATOM 747 C CA . ILE A 1 92 ? 3.998 6.933 -2.187 1.00 82.25 92 ILE A CA 1
ATOM 748 C C . ILE A 1 92 ? 4.860 7.486 -3.311 1.00 82.25 92 ILE A C 1
ATOM 750 O O . ILE A 1 92 ? 5.109 6.772 -4.289 1.00 82.25 92 ILE A O 1
ATOM 754 N N . THR A 1 93 ? 5.270 8.747 -3.225 1.00 78.44 93 THR A N 1
ATOM 755 C CA . THR A 1 93 ? 6.177 9.357 -4.213 1.00 78.44 93 THR A CA 1
ATOM 756 C C . THR A 1 93 ? 7.618 8.946 -3.924 1.00 78.44 93 THR A C 1
ATOM 758 O O . THR A 1 93 ? 7.889 8.271 -2.933 1.00 78.44 93 THR A O 1
ATOM 761 N N . ASP A 1 94 ? 8.542 9.207 -4.844 1.00 69.69 94 ASP A N 1
ATOM 762 C CA . ASP A 1 94 ? 9.955 8.869 -4.616 1.00 69.69 94 ASP A CA 1
ATOM 763 C C . ASP A 1 94 ? 10.560 9.791 -3.528 1.00 69.69 94 ASP A C 1
ATOM 765 O O . ASP A 1 94 ? 11.309 9.316 -2.684 1.00 69.69 94 ASP A O 1
ATOM 769 N N . ASP A 1 95 ? 10.081 11.038 -3.407 1.00 64.50 95 ASP A N 1
ATOM 770 C CA . ASP A 1 95 ? 10.482 11.987 -2.349 1.00 64.50 95 ASP A CA 1
ATOM 771 C C . ASP A 1 95 ? 10.173 11.513 -0.913 1.00 64.50 95 ASP A C 1
ATOM 773 O O . ASP A 1 95 ? 10.831 11.924 0.036 1.00 64.50 95 ASP A O 1
ATOM 777 N N . GLU A 1 96 ? 9.163 10.656 -0.726 1.00 60.00 96 GLU A N 1
ATOM 778 C CA . GLU A 1 96 ? 8.799 10.107 0.591 1.00 60.00 96 GLU A CA 1
ATOM 779 C C . GLU A 1 96 ? 9.687 8.922 1.015 1.00 60.00 96 GLU A C 1
ATOM 781 O O . GLU A 1 96 ? 9.563 8.434 2.139 1.00 60.00 96 GLU A O 1
ATOM 786 N N . VAL A 1 97 ? 10.550 8.434 0.117 1.00 59.69 97 VAL A N 1
ATOM 787 C CA . VAL A 1 97 ? 11.429 7.276 0.339 1.00 59.69 97 VAL A CA 1
ATOM 788 C C . VAL A 1 97 ? 12.841 7.700 0.773 1.00 59.69 97 VAL A C 1
ATOM 790 O O . VAL A 1 97 ? 13.485 6.956 1.509 1.00 59.69 97 VAL A O 1
ATOM 793 N N . ASP A 1 98 ? 13.290 8.894 0.379 1.00 53.28 98 ASP A N 1
ATOM 794 C CA . ASP A 1 98 ? 14.662 9.392 0.590 1.00 53.28 98 ASP A CA 1
ATOM 795 C C . ASP A 1 98 ? 14.824 10.328 1.814 1.00 53.28 98 ASP A C 1
ATOM 797 O O . ASP A 1 98 ? 15.893 10.912 2.011 1.00 53.28 98 ASP A O 1
ATOM 801 N N . GLY A 1 99 ? 13.771 10.492 2.626 1.00 44.00 99 GLY A N 1
ATOM 802 C CA . GLY A 1 99 ? 13.707 11.419 3.770 1.00 44.00 99 GLY A CA 1
ATOM 803 C C . GLY A 1 99 ? 13.969 10.812 5.145 1.00 44.00 99 GLY A C 1
ATOM 804 O O . GLY A 1 99 ? 13.577 9.647 5.384 1.00 44.00 99 GLY A O 1
#

Sequence (99 aa):
MPLTGKIDRIDLIDKDAKTVRVVDYKTGSAKTRNQILGKTKEANLDYFRQLVFYKLLASLDKNFPLKVKETMLDFVEPNKKTGKFKQEKFLITDDEVDG

pLDDT: mean 85.38, std 13.56, range [31.84, 95.88]